Protein AF-A0A0F8T1M7-F1 (afdb_monomer_lite)

Sequence (163 aa):
MLTIHQPEIIERENETVLQAKFECGNTKDILWFSTTNEFGSYLCHERGDAFLVAMLLYAMKRGEDIHILAPISARLYYTLTKHLVKVIADMFPGYHQIQIIGDIDSGNLDNAGGVGTGLSCGIDSFCTVIEHTDESCPSDYKLTHLTFFNVCLLYTSPSPRDR

Structure (mmCIF, N/CA/C/O backbone):
data_AF-A0A0F8T1M7-F1
#
_entry.id   AF-A0A0F8T1M7-F1
#
loop_
_atom_site.group_PDB
_atom_site.id
_atom_site.type_symbol
_atom_site.label_atom_id
_atom_site.label_alt_id
_atom_site.label_comp_id
_atom_site.label_asym_id
_atom_site.label_entity_id
_atom_site.label_seq_id
_atom_site.pdbx_PDB_ins_code
_atom_site.Cartn_x
_atom_site.Cartn_y
_atom_site.Cartn_z
_atom_site.occupancy
_atom_site.B_iso_or_equiv
_atom_site.auth_seq_id
_atom_site.auth_comp_id
_atom_site.auth_asym_id
_atom_site.auth_atom_id
_atom_site.pdbx_PDB_model_num
ATOM 1 N N . MET A 1 1 ? -15.906 4.214 14.333 1.00 94.31 1 MET A N 1
ATOM 2 C CA . MET A 1 1 ? -15.629 3.772 12.956 1.00 94.31 1 MET A CA 1
ATOM 3 C C . MET A 1 1 ? -14.614 4.722 12.338 1.00 94.31 1 MET A C 1
ATOM 5 O O . MET A 1 1 ? -14.760 5.930 12.524 1.00 94.31 1 MET A O 1
ATOM 9 N N . LEU A 1 2 ? -13.604 4.204 11.637 1.00 98.12 2 LEU A N 1
ATOM 10 C CA . LEU A 1 2 ? -12.659 4.981 10.832 1.00 98.12 2 LEU A CA 1
ATOM 11 C C . LEU A 1 2 ? -13.227 5.134 9.416 1.00 98.12 2 LEU A C 1
ATOM 13 O O . LEU A 1 2 ? -13.514 4.134 8.772 1.00 98.12 2 LEU A O 1
ATOM 17 N N . THR A 1 3 ? -13.364 6.362 8.920 1.00 98.50 3 THR A N 1
ATOM 18 C CA . THR A 1 3 ? -13.754 6.633 7.528 1.00 98.50 3 THR A CA 1
ATOM 19 C C . THR A 1 3 ? -12.565 7.177 6.746 1.00 98.50 3 THR A C 1
ATOM 21 O O . THR A 1 3 ? -11.944 8.139 7.194 1.00 98.50 3 THR A O 1
ATOM 24 N N . ILE A 1 4 ? -12.255 6.584 5.594 1.00 98.50 4 ILE A N 1
ATOM 25 C CA . ILE A 1 4 ? -11.213 7.026 4.658 1.00 98.50 4 ILE A CA 1
ATOM 26 C C . ILE A 1 4 ? -11.907 7.537 3.393 1.00 98.50 4 ILE A C 1
ATOM 28 O O . ILE A 1 4 ? -12.665 6.808 2.752 1.00 98.50 4 ILE A O 1
ATOM 32 N N . HIS A 1 5 ? -11.668 8.801 3.054 1.00 98.38 5 HIS A N 1
ATOM 33 C CA . HIS A 1 5 ? -12.275 9.457 1.896 1.00 98.38 5 HIS A CA 1
ATOM 34 C C . HIS A 1 5 ? -11.549 9.107 0.590 1.00 98.38 5 HIS A C 1
ATOM 36 O O . HIS A 1 5 ? -10.479 8.497 0.608 1.00 98.38 5 HIS A O 1
ATOM 42 N N . GLN A 1 6 ? -12.139 9.495 -0.544 1.00 97.81 6 GLN A N 1
ATOM 43 C CA . GLN A 1 6 ? -11.538 9.301 -1.865 1.00 97.81 6 GLN A CA 1
ATOM 44 C C . GLN A 1 6 ? -10.141 9.953 -1.927 1.00 97.81 6 GLN A C 1
ATOM 46 O O . GLN A 1 6 ? -10.010 11.117 -1.533 1.00 97.81 6 GLN A O 1
ATOM 51 N N . PRO A 1 7 ? -9.115 9.236 -2.416 1.00 97.81 7 PRO A N 1
ATOM 52 C CA . PRO A 1 7 ? -7.807 9.815 -2.671 1.00 97.81 7 PRO A CA 1
ATOM 53 C C . PRO A 1 7 ? -7.822 10.878 -3.769 1.00 97.81 7 PRO A C 1
ATOM 55 O O . PRO A 1 7 ? -8.589 10.792 -4.727 1.00 97.81 7 PRO A O 1
ATOM 58 N N 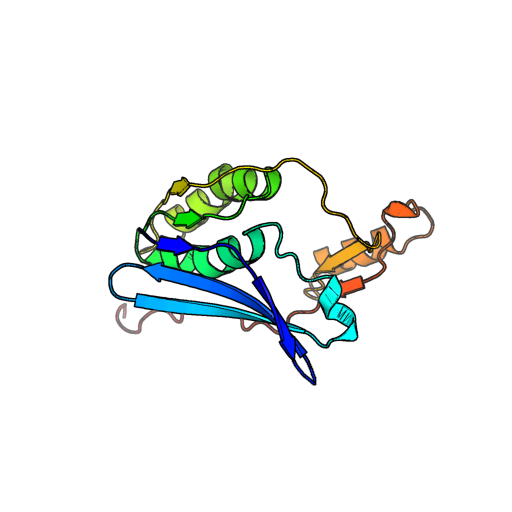. GLU A 1 8 ? -6.913 11.839 -3.662 1.00 97.75 8 GLU A N 1
ATOM 59 C CA . GLU A 1 8 ? -6.664 12.859 -4.678 1.00 97.75 8 GLU A CA 1
ATOM 60 C C . GLU A 1 8 ? -5.160 13.055 -4.902 1.00 97.75 8 GLU A C 1
ATOM 62 O O . GLU A 1 8 ? -4.353 12.892 -3.979 1.00 97.75 8 GLU A O 1
ATOM 67 N N . ILE A 1 9 ? -4.792 13.409 -6.137 1.00 97.81 9 ILE A N 1
ATOM 68 C CA . ILE A 1 9 ? -3.427 13.796 -6.504 1.00 97.81 9 ILE A CA 1
ATOM 69 C C . ILE A 1 9 ? -3.314 15.318 -6.459 1.00 97.81 9 ILE A C 1
ATOM 71 O O . ILE A 1 9 ? -4.149 16.034 -7.010 1.00 97.81 9 ILE A O 1
ATOM 75 N N . ILE A 1 10 ? -2.251 15.806 -5.825 1.00 97.50 10 ILE A N 1
ATOM 76 C CA . ILE A 1 10 ? -1.870 17.214 -5.790 1.00 97.50 10 ILE A CA 1
ATOM 77 C C . ILE A 1 10 ? -0.470 17.346 -6.370 1.00 97.50 10 ILE A C 1
ATOM 79 O O . ILE A 1 10 ? 0.505 16.865 -5.790 1.00 97.50 10 ILE A O 1
ATOM 83 N N . GLU A 1 11 ? -0.367 18.055 -7.485 1.00 96.25 11 GLU A N 1
ATOM 84 C CA . GLU A 1 11 ? 0.917 18.435 -8.063 1.00 96.25 11 GLU A CA 1
ATOM 85 C C . GLU A 1 11 ? 1.456 19.695 -7.382 1.00 96.25 11 GLU A C 1
ATOM 87 O O . GLU A 1 11 ? 0.742 20.682 -7.175 1.00 96.25 11 GLU A O 1
ATOM 92 N N . ARG A 1 12 ? 2.736 19.660 -7.014 1.00 94.38 12 ARG A N 1
ATOM 93 C CA . ARG A 1 12 ? 3.487 20.788 -6.459 1.00 94.38 12 ARG A CA 1
ATOM 94 C C . ARG A 1 12 ? 4.753 21.002 -7.284 1.00 94.38 12 ARG A C 1
ATOM 96 O O . ARG A 1 12 ? 5.139 20.168 -8.098 1.00 94.38 12 ARG A O 1
ATOM 103 N N . GLU A 1 13 ? 5.437 22.116 -7.035 1.00 92.88 13 GLU A N 1
ATOM 104 C CA . GLU A 1 13 ? 6.627 22.515 -7.801 1.00 92.88 13 GLU A CA 1
ATOM 105 C C . GLU A 1 13 ? 7.704 21.414 -7.866 1.00 92.88 13 GLU A C 1
ATOM 107 O O . GLU A 1 13 ? 8.266 21.178 -8.931 1.00 92.88 13 GLU A O 1
ATOM 112 N N . ASN A 1 14 ? 7.933 20.686 -6.764 1.00 93.81 14 ASN A N 1
ATOM 113 C CA . ASN A 1 14 ? 9.007 19.686 -6.657 1.00 93.81 14 ASN A CA 1
ATOM 114 C C . ASN A 1 14 ? 8.528 18.252 -6.376 1.00 93.81 14 ASN A C 1
ATOM 116 O O . ASN A 1 14 ? 9.338 17.324 -6.382 1.00 93.81 14 ASN A O 1
ATOM 120 N N . GLU A 1 15 ? 7.243 18.057 -6.090 1.00 97.38 15 GLU A N 1
ATOM 121 C CA . GLU A 1 15 ? 6.704 16.761 -5.680 1.00 97.38 15 GLU A CA 1
ATOM 122 C C . GLU A 1 15 ? 5.257 16.582 -6.132 1.00 97.38 15 GLU A C 1
ATOM 124 O O . GLU A 1 15 ? 4.492 17.540 -6.249 1.00 97.38 15 GLU A O 1
ATOM 129 N N . THR A 1 16 ? 4.874 15.328 -6.329 1.00 98.12 16 THR A N 1
ATOM 130 C CA . THR A 1 16 ? 3.487 14.928 -6.531 1.00 98.12 16 THR A CA 1
ATOM 131 C C . THR A 1 16 ? 3.026 14.197 -5.281 1.00 98.12 16 THR A C 1
ATOM 133 O O . THR A 1 16 ? 3.712 13.298 -4.787 1.00 98.12 16 THR A O 1
ATOM 136 N N . VAL A 1 17 ? 1.879 14.603 -4.745 1.00 98.25 17 VAL A N 1
ATOM 137 C CA . VAL A 1 17 ? 1.338 14.111 -3.478 1.00 98.25 17 VAL A CA 1
ATOM 138 C C . VAL A 1 17 ? 0.047 13.350 -3.736 1.00 98.25 17 VAL A C 1
ATOM 140 O O . VAL A 1 17 ? -0.877 13.891 -4.329 1.00 98.25 17 VAL A O 1
ATOM 143 N N . LEU A 1 18 ? -0.041 12.120 -3.243 1.00 98.44 18 LEU A N 1
ATOM 144 C CA . LEU A 1 18 ? -1.282 11.362 -3.125 1.00 98.44 18 LEU A CA 1
ATOM 145 C C . LEU A 1 18 ? -1.796 11.514 -1.696 1.00 98.44 18 LEU A C 1
ATOM 147 O O . LEU A 1 18 ? -1.100 11.129 -0.756 1.00 98.44 18 LEU A O 1
ATOM 151 N N . GLN A 1 19 ? -3.002 12.040 -1.508 1.00 98.38 19 GLN A N 1
ATOM 152 C CA . GLN A 1 19 ? -3.559 12.248 -0.171 1.00 98.38 19 GLN A CA 1
ATOM 153 C C . GLN A 1 19 ? -5.007 11.787 -0.045 1.00 98.38 19 GLN A C 1
ATOM 155 O O . GLN A 1 19 ? -5.748 11.767 -1.022 1.00 98.38 19 GLN A O 1
ATOM 160 N N . ALA A 1 20 ? -5.418 11.456 1.178 1.00 98.50 20 ALA A N 1
ATOM 161 C CA . ALA A 1 20 ? -6.807 11.190 1.520 1.00 98.50 20 ALA A CA 1
ATOM 162 C C . ALA A 1 20 ? -7.121 11.729 2.918 1.00 98.50 20 ALA A C 1
ATOM 164 O O . ALA A 1 20 ? -6.349 11.571 3.869 1.00 98.50 20 ALA A O 1
ATOM 165 N N . LYS A 1 21 ? -8.296 12.348 3.051 1.00 98.38 21 LYS A N 1
ATOM 166 C CA . LYS A 1 21 ? -8.846 12.725 4.357 1.00 98.38 21 LYS A CA 1
ATOM 167 C C . LYS A 1 21 ? -9.295 11.468 5.094 1.00 98.38 21 LYS A C 1
ATOM 169 O O . LYS A 1 21 ? -9.838 10.548 4.479 1.00 98.38 21 LYS A O 1
ATOM 174 N N . PHE A 1 22 ? -9.151 11.454 6.411 1.00 98.31 22 PHE A N 1
ATOM 175 C CA . PHE A 1 22 ? -9.738 10.418 7.251 1.00 98.31 22 PHE A CA 1
ATOM 176 C C . PHE A 1 22 ? -10.387 10.999 8.505 1.00 98.31 22 PHE A C 1
ATOM 178 O O . PHE A 1 22 ? -10.009 12.062 8.998 1.00 98.31 22 PHE A O 1
ATOM 185 N N . GLU A 1 23 ? -11.367 10.272 9.035 1.00 98.12 23 GLU A N 1
ATOM 186 C CA . GLU A 1 23 ? -12.108 10.637 10.241 1.00 98.12 23 GLU A CA 1
ATOM 187 C C . GLU A 1 23 ? -12.220 9.433 11.176 1.00 98.12 23 GLU A C 1
ATOM 189 O O . GLU A 1 23 ? -12.675 8.367 10.769 1.00 98.12 23 GLU A O 1
ATOM 194 N N . CYS A 1 24 ? -11.826 9.587 12.440 1.00 96.06 24 CYS A N 1
ATOM 195 C CA . CYS A 1 24 ? -11.930 8.545 13.461 1.00 96.06 24 CYS A CA 1
ATOM 196 C C . CYS A 1 24 ? -12.313 9.160 14.811 1.00 96.06 24 CYS A C 1
ATOM 198 O O . CYS A 1 24 ? -11.474 9.725 15.521 1.00 96.06 24 CYS A O 1
ATOM 200 N N . GLY A 1 25 ? -13.590 9.054 15.184 1.00 92.44 25 GLY A N 1
ATOM 201 C CA . GLY A 1 25 ? -14.122 9.735 16.367 1.00 92.44 25 GLY A CA 1
ATOM 202 C C . GLY A 1 25 ? -13.976 11.255 16.232 1.00 92.44 25 GLY A C 1
ATOM 203 O O . GLY A 1 25 ? -14.503 11.846 15.296 1.00 92.44 25 GLY A O 1
ATOM 204 N N . ASN A 1 26 ? -13.230 11.882 17.145 1.00 93.25 26 ASN A N 1
ATOM 205 C CA . ASN A 1 26 ? -12.974 13.329 17.119 1.00 93.25 26 ASN A CA 1
ATOM 206 C C . ASN A 1 26 ? -11.750 13.723 16.275 1.00 93.25 26 ASN A C 1
ATOM 208 O O . ASN A 1 26 ? -11.470 14.910 16.125 1.00 93.25 26 ASN A O 1
ATOM 212 N N . THR A 1 27 ? -10.993 12.754 15.755 1.00 94.44 27 THR A N 1
ATOM 213 C CA . THR A 1 27 ? -9.818 13.023 14.923 1.00 94.44 27 THR A CA 1
ATOM 214 C C . THR A 1 27 ? -10.245 13.143 13.469 1.00 94.44 27 THR A C 1
ATOM 216 O O . THR A 1 27 ? -10.859 12.220 12.935 1.00 94.44 27 THR A O 1
ATOM 219 N N . LYS A 1 28 ? -9.890 14.259 12.831 1.00 97.19 28 LYS A N 1
ATOM 220 C CA . LYS A 1 28 ? -10.002 14.461 11.386 1.00 97.19 28 LYS A CA 1
ATOM 221 C C . LYS A 1 28 ? -8.673 14.992 10.883 1.00 97.19 28 LYS A C 1
ATOM 223 O O . LYS A 1 28 ? -8.205 15.998 11.410 1.00 97.19 28 LYS A O 1
ATOM 228 N N . ASP A 1 29 ? -8.074 14.312 9.921 1.00 97.81 29 ASP A N 1
ATOM 229 C CA . ASP A 1 29 ? -6.757 14.679 9.405 1.00 97.81 29 ASP A CA 1
ATOM 230 C C . ASP A 1 29 ? -6.576 14.179 7.964 1.00 97.81 29 ASP A C 1
ATOM 232 O O . ASP A 1 29 ? -7.483 13.576 7.380 1.00 97.81 29 ASP A O 1
ATOM 236 N N . ILE A 1 30 ? -5.414 14.455 7.380 1.00 98.00 30 ILE A N 1
ATOM 237 C CA . ILE A 1 30 ? -5.021 14.033 6.039 1.00 98.00 30 ILE A CA 1
ATOM 238 C C . ILE A 1 30 ? -3.816 13.103 6.153 1.00 98.00 30 ILE A C 1
ATOM 240 O O . ILE A 1 30 ? -2.767 13.483 6.671 1.00 98.00 30 ILE A O 1
ATOM 244 N N . LEU A 1 31 ? -3.955 11.892 5.619 1.00 97.62 31 LEU A N 1
ATOM 245 C CA . LEU A 1 31 ? -2.814 11.025 5.349 1.00 97.62 31 LEU A CA 1
ATOM 246 C C . LEU A 1 31 ? -2.331 11.297 3.923 1.00 97.62 31 LEU A C 1
ATOM 248 O O . LEU A 1 31 ? -3.149 11.511 3.027 1.00 97.62 31 LEU A O 1
ATOM 252 N N . TRP A 1 32 ? -1.019 11.296 3.707 1.00 97.56 32 TRP A N 1
ATOM 253 C CA . TRP A 1 32 ? -0.434 11.582 2.404 1.00 97.56 32 TRP A CA 1
ATOM 254 C C . TRP A 1 32 ? 0.848 10.784 2.160 1.00 97.56 32 TRP A C 1
ATOM 256 O O . TRP A 1 32 ? 1.563 10.416 3.091 1.00 97.56 32 TRP A O 1
ATOM 266 N N . PHE A 1 33 ? 1.127 10.552 0.883 1.00 96.31 33 PHE A N 1
ATOM 267 C CA . PHE A 1 33 ? 2.367 10.007 0.346 1.00 96.31 33 PHE A CA 1
ATOM 268 C C . PHE A 1 33 ? 2.858 10.968 -0.731 1.00 96.31 33 PHE A C 1
ATOM 270 O O . PHE A 1 33 ? 2.039 11.529 -1.457 1.00 96.31 33 PHE A O 1
ATOM 277 N N . SER A 1 34 ? 4.166 11.164 -0.863 1.00 96.12 34 SER A N 1
ATOM 278 C CA . SER A 1 34 ? 4.704 11.965 -1.961 1.00 96.12 34 SER A CA 1
ATOM 279 C C . SER A 1 34 ? 5.885 11.294 -2.637 1.00 96.12 34 SER A C 1
ATOM 281 O O . SER A 1 34 ? 6.552 10.424 -2.074 1.00 96.12 34 SER A O 1
ATOM 283 N N . THR A 1 35 ? 6.094 11.683 -3.887 1.00 95.31 35 THR A N 1
ATOM 284 C CA . THR A 1 35 ? 7.221 11.273 -4.717 1.00 95.31 35 THR A CA 1
ATOM 285 C C . THR A 1 35 ? 7.673 12.453 -5.576 1.00 95.31 35 THR A C 1
ATOM 287 O O . THR A 1 35 ? 6.997 13.483 -5.639 1.00 95.31 35 THR A O 1
ATOM 290 N N . THR A 1 36 ? 8.823 12.333 -6.235 1.00 96.44 36 THR A N 1
ATOM 291 C CA . THR A 1 36 ? 9.258 13.336 -7.214 1.00 96.44 36 THR A CA 1
ATOM 292 C C . THR A 1 36 ? 8.294 13.366 -8.400 1.00 96.44 36 THR A C 1
ATOM 294 O O . THR A 1 36 ? 7.684 12.356 -8.747 1.00 96.44 36 THR A O 1
ATOM 297 N N . ASN A 1 37 ? 8.178 14.518 -9.061 1.00 95.75 37 ASN A N 1
ATOM 298 C CA . ASN A 1 37 ? 7.246 14.694 -10.183 1.00 95.75 37 ASN A CA 1
ATOM 299 C C . ASN A 1 37 ? 7.446 13.681 -11.325 1.00 95.75 37 ASN A C 1
ATOM 301 O O . ASN A 1 37 ? 6.480 13.286 -11.967 1.00 95.75 37 ASN A O 1
ATOM 305 N N . GLU A 1 38 ? 8.675 13.198 -11.529 1.00 95.00 38 GLU A N 1
ATOM 306 C CA . GLU A 1 38 ? 8.996 12.141 -12.500 1.00 95.00 38 GLU A CA 1
ATOM 307 C C . GLU A 1 38 ? 8.189 10.851 -12.282 1.00 95.00 38 GLU A C 1
ATOM 309 O O . GLU A 1 38 ? 7.820 10.185 -13.247 1.00 95.00 38 GLU A O 1
ATOM 314 N N . PHE A 1 39 ? 7.879 10.515 -11.027 1.00 92.94 39 PHE A N 1
ATOM 315 C CA . PHE A 1 39 ? 7.140 9.304 -10.676 1.00 92.94 39 PHE A CA 1
ATOM 316 C C . PHE A 1 39 ? 5.683 9.576 -10.277 1.00 92.94 39 PHE A C 1
ATOM 318 O O . PHE A 1 39 ? 4.987 8.653 -9.852 1.00 92.94 39 PHE A O 1
ATOM 325 N N . GLY A 1 40 ? 5.208 10.819 -10.399 1.00 94.44 40 GLY A N 1
ATOM 326 C CA . GLY A 1 40 ? 3.871 11.221 -9.955 1.00 94.44 40 GLY A CA 1
ATOM 327 C C . GLY A 1 40 ? 2.742 10.436 -10.625 1.00 94.44 40 GLY A C 1
ATOM 328 O O . GLY A 1 40 ? 1.769 10.078 -9.967 1.00 94.44 40 GLY A O 1
ATOM 329 N N . SER A 1 41 ? 2.915 10.074 -11.900 1.00 93.06 41 SER A N 1
ATOM 330 C CA . SER A 1 41 ? 1.945 9.286 -12.674 1.00 93.06 41 SER A CA 1
ATOM 331 C C . SER A 1 41 ? 1.756 7.848 -12.179 1.00 93.06 41 SER A C 1
ATOM 333 O O . SER A 1 41 ? 0.797 7.196 -12.580 1.00 93.06 41 SER A O 1
ATOM 335 N N . TYR A 1 42 ? 2.642 7.345 -11.313 1.00 93.12 42 TYR A N 1
ATOM 336 C CA . TYR A 1 42 ? 2.532 6.006 -10.727 1.00 93.12 42 TYR A CA 1
ATOM 337 C C . TYR A 1 42 ? 1.768 5.991 -9.394 1.00 93.12 42 TYR A C 1
ATOM 339 O O . TYR A 1 42 ? 1.544 4.921 -8.822 1.00 93.12 42 TYR A O 1
ATOM 347 N N . LEU A 1 43 ? 1.361 7.155 -8.877 1.00 95.12 43 LEU A N 1
ATOM 348 C CA . LEU A 1 43 ? 0.500 7.237 -7.700 1.00 95.12 43 LEU A CA 1
ATOM 349 C C . LEU A 1 43 ? -0.934 6.832 -8.066 1.00 95.12 43 LEU A C 1
ATOM 351 O O . LEU A 1 43 ? -1.578 7.458 -8.901 1.00 95.12 43 LEU A O 1
ATOM 355 N N . CYS A 1 44 ? -1.446 5.795 -7.404 1.00 94.38 44 CYS A N 1
ATOM 356 C CA . CYS A 1 44 ? -2.783 5.259 -7.658 1.00 94.38 44 CYS A CA 1
ATOM 357 C C . CYS A 1 44 ? -3.825 5.982 -6.792 1.00 94.38 44 CYS A C 1
ATOM 359 O O . CYS A 1 44 ? -3.874 5.778 -5.577 1.00 94.38 44 CYS A O 1
ATOM 361 N N . HIS A 1 45 ? -4.665 6.805 -7.414 1.00 95.56 45 HIS A N 1
ATOM 362 C CA . HIS A 1 45 ? -5.749 7.548 -6.753 1.00 95.56 45 HIS A CA 1
ATOM 363 C C . HIS A 1 45 ? -7.134 6.941 -7.016 1.00 95.56 45 HIS A C 1
ATOM 365 O O . HIS A 1 45 ? -8.102 7.220 -6.308 1.00 95.56 45 HIS A O 1
ATOM 371 N N . GLU A 1 46 ? -7.211 6.063 -8.013 1.00 96.12 46 GLU A N 1
ATOM 372 C CA . GLU A 1 46 ? -8.388 5.313 -8.430 1.00 96.12 46 GLU A CA 1
ATOM 373 C C . GLU A 1 46 ? -8.877 4.379 -7.317 1.00 96.12 46 GLU A C 1
ATOM 375 O O . GLU A 1 46 ? -10.068 4.082 -7.242 1.00 96.12 46 GLU A O 1
ATOM 380 N N . ARG A 1 47 ? -7.966 3.929 -6.438 1.00 96.12 47 ARG A N 1
ATOM 381 C CA . ARG A 1 47 ? -8.239 2.990 -5.343 1.00 96.12 47 ARG A CA 1
ATOM 382 C C . ARG A 1 47 ? -7.749 3.487 -3.995 1.00 96.12 47 ARG A C 1
ATOM 384 O O . ARG A 1 47 ? -6.733 4.163 -3.879 1.00 96.12 47 ARG A O 1
ATOM 391 N N . GLY A 1 48 ? -8.436 3.041 -2.950 1.00 97.00 48 GLY A N 1
ATOM 392 C CA . GLY A 1 48 ? -8.104 3.336 -1.558 1.00 97.00 48 GLY A CA 1
ATOM 393 C C . GLY A 1 48 ? -7.013 2.449 -0.939 1.00 97.00 48 GLY A C 1
ATOM 394 O O . GLY A 1 48 ? -6.739 2.567 0.256 1.00 97.00 48 GLY A O 1
ATOM 395 N N . ASP A 1 49 ? -6.397 1.557 -1.720 1.00 97.44 49 ASP A N 1
ATOM 396 C CA . ASP A 1 49 ? -5.513 0.480 -1.252 1.00 97.44 49 ASP A CA 1
ATOM 397 C C . ASP A 1 49 ? -4.371 0.972 -0.341 1.00 97.44 49 ASP A C 1
ATOM 399 O O . ASP A 1 49 ? -4.166 0.430 0.749 1.00 97.44 49 ASP A O 1
ATOM 403 N N . ALA A 1 50 ? -3.653 2.027 -0.748 1.00 96.25 50 ALA A N 1
ATOM 404 C CA . ALA A 1 50 ? -2.518 2.564 0.011 1.00 96.25 50 ALA A CA 1
ATOM 405 C C . ALA A 1 50 ? -2.936 3.077 1.401 1.00 96.25 50 ALA A C 1
ATOM 407 O O . ALA A 1 50 ? -2.289 2.787 2.411 1.00 96.25 50 ALA A O 1
ATOM 408 N N . PHE A 1 51 ? -4.057 3.797 1.463 1.00 98.06 51 PHE A N 1
ATOM 409 C CA . PHE A 1 51 ? -4.588 4.369 2.699 1.00 98.06 51 PHE A CA 1
ATOM 410 C C . PHE A 1 51 ? -5.177 3.302 3.617 1.00 98.06 51 PHE A C 1
ATOM 412 O O . PHE A 1 51 ? -4.988 3.369 4.832 1.00 98.06 51 PHE A O 1
ATOM 419 N N . LEU A 1 52 ? -5.834 2.289 3.043 1.00 98.00 52 LEU A N 1
ATOM 420 C CA . LEU A 1 52 ? -6.333 1.141 3.790 1.00 98.00 52 LEU A CA 1
ATOM 421 C C . LEU A 1 52 ? -5.193 0.418 4.514 1.00 98.00 52 LEU A C 1
ATOM 423 O O . LEU A 1 52 ? -5.292 0.177 5.715 1.00 98.00 52 LEU A O 1
ATOM 427 N N . VAL A 1 53 ? -4.102 0.104 3.807 1.00 96.50 53 VAL A N 1
ATOM 428 C CA . VAL A 1 53 ? -2.944 -0.583 4.401 1.00 96.50 53 VAL A CA 1
ATOM 429 C C . VAL A 1 53 ? -2.291 0.279 5.480 1.00 96.50 53 VAL A C 1
ATOM 431 O O . VAL A 1 53 ? -2.023 -0.214 6.576 1.00 96.50 53 VAL A O 1
ATOM 434 N N . ALA A 1 54 ? -2.079 1.568 5.208 1.00 95.69 54 ALA A N 1
ATOM 435 C CA . ALA A 1 54 ? -1.431 2.473 6.153 1.00 95.69 54 ALA A CA 1
ATOM 436 C C . ALA A 1 54 ? -2.237 2.678 7.448 1.00 95.69 54 ALA A C 1
ATOM 438 O O . ALA A 1 54 ? -1.657 2.772 8.530 1.00 95.69 54 ALA A O 1
ATOM 439 N N . MET A 1 55 ? -3.570 2.698 7.361 1.00 96.88 55 MET A N 1
ATOM 440 C CA . MET A 1 55 ? -4.450 2.904 8.515 1.00 96.88 55 MET A CA 1
ATOM 441 C C . MET A 1 55 ? -4.917 1.604 9.187 1.00 96.88 55 MET A C 1
ATOM 443 O O . MET A 1 55 ? -5.561 1.662 10.237 1.00 96.88 55 MET A O 1
ATOM 447 N N . LEU A 1 56 ? -4.574 0.432 8.639 1.00 96.94 56 LEU A N 1
ATOM 448 C CA . LEU A 1 56 ? -5.050 -0.864 9.127 1.00 96.94 56 LEU A CA 1
ATOM 449 C C . LEU A 1 56 ? -4.706 -1.093 10.603 1.00 96.94 56 LEU A C 1
ATOM 451 O O . LEU A 1 56 ? -5.591 -1.312 11.428 1.00 96.94 56 LEU A O 1
ATOM 455 N N . LEU A 1 57 ? -3.420 -1.001 10.957 1.00 95.38 57 LEU A N 1
ATOM 456 C CA . LEU A 1 57 ? -2.964 -1.228 12.334 1.00 95.38 57 LEU A CA 1
ATOM 457 C C . LEU A 1 57 ? -3.530 -0.188 13.304 1.00 95.38 57 LEU A C 1
ATOM 459 O O . LEU A 1 57 ? -3.834 -0.515 14.451 1.00 95.38 57 LEU A O 1
ATOM 463 N N . TYR A 1 58 ? -3.700 1.053 12.844 1.00 95.25 58 TYR A N 1
ATOM 464 C CA . TYR A 1 58 ? -4.308 2.121 13.632 1.00 95.25 58 TYR A CA 1
ATOM 465 C C . TYR A 1 58 ? -5.759 1.786 14.001 1.00 95.25 58 TYR A C 1
ATOM 467 O O . TYR A 1 58 ? -6.134 1.878 15.171 1.00 95.25 58 TYR A O 1
ATOM 475 N N . ALA A 1 59 ? -6.555 1.357 13.022 1.00 97.06 59 ALA A N 1
ATOM 476 C CA . ALA A 1 59 ? -7.946 0.971 13.219 1.00 97.06 59 ALA A CA 1
ATOM 477 C C . ALA A 1 59 ? -8.064 -0.268 14.121 1.00 97.06 59 ALA A C 1
ATOM 479 O O . ALA A 1 59 ? -8.800 -0.255 15.109 1.00 97.06 59 ALA A O 1
ATOM 480 N N . MET A 1 60 ? -7.251 -1.297 13.855 1.00 97.50 60 MET A N 1
ATOM 481 C CA . MET A 1 60 ? -7.232 -2.535 14.637 1.00 97.50 60 MET A CA 1
ATOM 482 C C . MET A 1 60 ? -6.858 -2.304 16.101 1.00 97.50 60 MET A C 1
ATOM 484 O O . MET A 1 60 ? -7.484 -2.880 16.985 1.00 97.50 60 MET A O 1
ATOM 488 N N . LYS A 1 61 ? -5.876 -1.439 16.383 1.00 95.75 61 LYS A N 1
ATOM 489 C CA . LYS A 1 61 ? -5.476 -1.096 17.758 1.00 95.75 61 LYS A CA 1
ATOM 490 C C . LYS A 1 61 ? -6.572 -0.357 18.533 1.00 95.75 61 LYS A C 1
ATOM 492 O O . LYS A 1 61 ? -6.584 -0.370 19.758 1.00 95.75 61 LYS A O 1
ATOM 497 N N . ARG A 1 62 ? -7.478 0.320 17.826 1.00 95.38 62 ARG A N 1
ATOM 498 C CA . ARG A 1 62 ? -8.605 1.056 18.416 1.00 95.38 62 ARG A CA 1
ATOM 499 C C . ARG A 1 62 ? -9.910 0.257 18.420 1.00 95.38 62 ARG A C 1
ATOM 501 O O . ARG A 1 62 ? -10.872 0.719 19.021 1.00 95.38 62 ARG A O 1
ATOM 508 N N . GLY A 1 63 ? -9.943 -0.905 17.767 1.00 96.44 63 GLY A N 1
ATOM 509 C CA . GLY A 1 63 ? -11.168 -1.683 17.578 1.00 96.44 63 GLY A CA 1
ATOM 510 C C . GLY A 1 63 ? -12.202 -0.979 16.708 1.00 96.44 63 GLY A C 1
ATOM 511 O O . GLY A 1 63 ? -13.396 -1.135 16.931 1.00 96.44 63 GLY A O 1
ATOM 512 N N . GLU A 1 64 ? -11.745 -0.179 15.745 1.00 97.50 64 GLU A N 1
ATOM 513 C CA . GLU A 1 64 ? -12.611 0.605 14.873 1.00 97.50 64 GLU A CA 1
ATOM 514 C C . GLU A 1 64 ? -12.718 -0.058 13.500 1.00 97.50 64 GLU A C 1
ATOM 516 O O . GLU A 1 64 ? -11.708 -0.246 12.823 1.00 97.50 64 GLU A O 1
ATOM 521 N N . ASP A 1 65 ? -13.939 -0.364 13.062 1.00 98.25 65 ASP A N 1
ATOM 522 C CA . ASP A 1 65 ? -14.187 -0.802 11.685 1.00 98.25 65 ASP A CA 1
ATOM 523 C C . ASP A 1 65 ? -13.774 0.291 10.686 1.00 98.25 65 ASP A C 1
ATOM 525 O O . ASP A 1 65 ? -13.908 1.488 10.973 1.00 98.25 65 ASP A O 1
ATOM 529 N N . ILE A 1 66 ? -13.280 -0.120 9.516 1.00 98.50 66 ILE A N 1
ATOM 530 C CA . ILE A 1 66 ? -12.836 0.776 8.443 1.00 98.50 66 ILE A CA 1
ATOM 531 C C . ILE A 1 66 ? -13.923 0.858 7.380 1.00 98.50 66 ILE A C 1
ATOM 533 O O . ILE A 1 66 ? -14.282 -0.151 6.780 1.00 98.50 66 ILE A O 1
ATOM 537 N N . HIS A 1 67 ? -14.383 2.070 7.097 1.00 98.56 67 HIS A N 1
ATOM 538 C CA . HIS A 1 67 ? -15.198 2.397 5.938 1.00 98.56 67 HIS A CA 1
ATOM 539 C C . HIS A 1 67 ? -14.359 3.211 4.949 1.00 98.56 67 HIS A C 1
ATOM 541 O O . HIS A 1 67 ? -13.867 4.283 5.294 1.00 98.56 67 HIS A O 1
ATOM 547 N N . ILE A 1 68 ? -14.171 2.715 3.732 1.00 98.06 68 ILE A N 1
ATOM 548 C CA . ILE A 1 68 ? -13.407 3.398 2.689 1.00 98.06 68 ILE A CA 1
ATOM 549 C C . ILE A 1 68 ? -14.314 3.741 1.514 1.00 98.06 68 ILE A C 1
ATOM 551 O O . ILE A 1 68 ? -15.057 2.897 1.023 1.00 98.06 6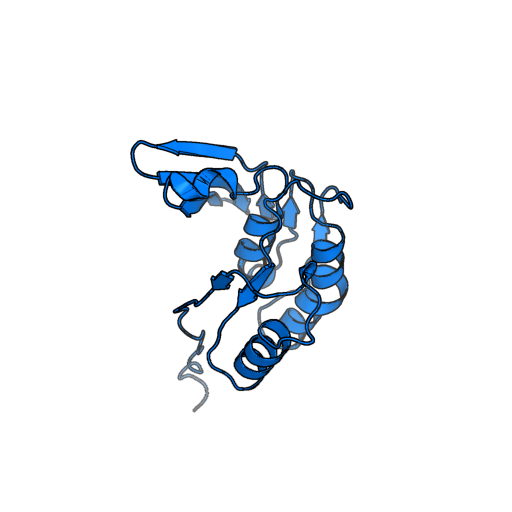8 ILE A O 1
ATOM 555 N N . LEU A 1 69 ? -14.277 5.011 1.110 1.00 98.19 69 LEU A N 1
ATOM 556 C CA . LEU A 1 69 ? -15.169 5.551 0.082 1.00 98.19 69 LEU A CA 1
ATOM 557 C C . LEU A 1 69 ? -14.637 5.351 -1.342 1.00 98.19 69 LEU A C 1
ATOM 559 O O . LEU A 1 69 ? -15.400 5.464 -2.292 1.00 98.19 69 LEU A O 1
ATOM 563 N N . ALA A 1 70 ? -13.345 5.051 -1.480 1.00 97.62 70 ALA A N 1
ATOM 564 C CA . ALA A 1 70 ? -12.747 4.627 -2.739 1.00 97.62 70 ALA A CA 1
ATOM 565 C C . ALA A 1 70 ? -12.814 3.099 -2.883 1.00 97.62 70 ALA A C 1
ATOM 567 O O . ALA A 1 70 ? -12.740 2.393 -1.870 1.00 97.62 70 ALA A O 1
ATOM 568 N N . PRO A 1 71 ? -12.878 2.572 -4.118 1.00 97.69 71 PRO A N 1
ATOM 569 C CA . PRO A 1 71 ? -12.863 1.136 -4.334 1.00 97.69 71 PRO A CA 1
ATOM 570 C C . PRO A 1 71 ? -11.540 0.513 -3.872 1.00 97.69 71 PRO A C 1
ATOM 572 O O . PRO A 1 71 ? -10.475 1.138 -3.897 1.00 97.69 71 PRO A O 1
ATOM 575 N N . ILE A 1 72 ? -11.620 -0.748 -3.460 1.00 97.69 72 ILE A N 1
ATOM 576 C CA . ILE A 1 72 ? -10.506 -1.554 -2.964 1.00 97.69 72 ILE A CA 1
ATOM 577 C C . ILE A 1 72 ? -10.236 -2.673 -3.961 1.00 97.69 72 ILE A C 1
ATOM 579 O O . ILE A 1 72 ? -11.168 -3.309 -4.457 1.00 97.69 72 ILE A O 1
ATOM 583 N N . SER A 1 73 ? -8.967 -2.991 -4.195 1.00 97.38 73 SER A N 1
ATOM 584 C CA . SER A 1 73 ? -8.604 -4.197 -4.937 1.00 97.38 73 SER A CA 1
ATOM 585 C C . SER A 1 73 ? -9.206 -5.449 -4.294 1.00 97.38 73 SER A C 1
ATOM 587 O O . SER A 1 73 ? -8.978 -5.731 -3.113 1.00 97.38 73 SER A O 1
ATOM 589 N N . ALA A 1 74 ? -9.898 -6.270 -5.087 1.00 96.94 74 ALA A N 1
ATOM 590 C CA . ALA A 1 74 ? -10.443 -7.552 -4.633 1.00 96.94 74 ALA A CA 1
ATOM 591 C C . ALA A 1 74 ? -9.375 -8.458 -3.999 1.00 96.94 74 ALA A C 1
ATOM 593 O O . ALA A 1 74 ? -9.615 -9.096 -2.970 1.00 96.94 74 ALA A O 1
ATOM 594 N N . ARG A 1 75 ? -8.163 -8.473 -4.573 1.00 95.94 75 ARG A N 1
ATOM 595 C CA . ARG A 1 75 ? -7.028 -9.245 -4.050 1.00 95.94 75 ARG A CA 1
ATOM 596 C C . ARG A 1 75 ? -6.581 -8.728 -2.685 1.00 95.94 75 ARG A C 1
ATOM 598 O O . 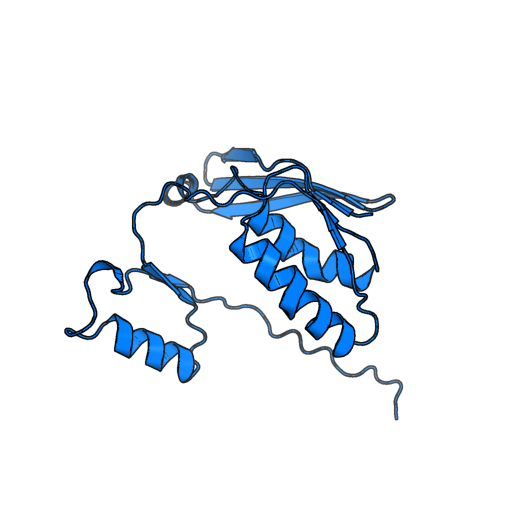ARG A 1 75 ? -6.317 -9.537 -1.790 1.00 95.94 75 ARG A O 1
ATOM 605 N N . LEU A 1 76 ? -6.495 -7.406 -2.520 1.00 96.94 76 LEU A N 1
ATOM 606 C CA . LEU A 1 76 ? -6.115 -6.799 -1.246 1.00 96.94 76 LEU A CA 1
ATOM 607 C C . LEU A 1 76 ? -7.182 -7.083 -0.188 1.00 96.94 76 LEU A C 1
ATOM 609 O O . LEU A 1 76 ? -6.863 -7.646 0.857 1.00 96.94 76 LEU A O 1
ATOM 613 N N . TYR A 1 77 ? -8.447 -6.782 -0.492 1.00 97.69 77 TYR A N 1
ATOM 614 C CA . TYR A 1 77 ? -9.579 -7.033 0.397 1.00 97.69 77 TYR A CA 1
ATOM 615 C C . TYR A 1 77 ? -9.614 -8.488 0.883 1.00 97.69 77 TYR A C 1
ATOM 617 O O . TYR A 1 77 ? -9.686 -8.744 2.088 1.00 97.69 77 TYR A O 1
ATOM 625 N N . TYR A 1 78 ? -9.497 -9.451 -0.037 1.00 96.88 78 TYR A N 1
ATOM 626 C CA . TYR A 1 78 ? -9.474 -10.874 0.299 1.00 96.88 78 TYR A CA 1
ATOM 627 C C . TYR A 1 78 ? -8.304 -11.220 1.230 1.00 96.88 78 TYR A C 1
ATOM 629 O O . TYR A 1 78 ? -8.502 -11.855 2.264 1.00 96.88 78 TYR A O 1
ATOM 637 N N . THR A 1 79 ? -7.092 -10.762 0.906 1.00 96.44 79 THR A N 1
ATOM 638 C CA . THR A 1 79 ? -5.886 -11.060 1.696 1.00 96.44 79 THR A CA 1
ATOM 639 C C . THR A 1 79 ? -5.995 -10.508 3.119 1.00 96.44 79 THR A C 1
ATOM 641 O O . THR A 1 79 ? -5.692 -11.208 4.090 1.00 96.44 79 THR A O 1
ATOM 644 N N . LEU A 1 80 ? -6.476 -9.270 3.256 1.00 96.88 80 LEU A N 1
ATOM 645 C CA . LEU A 1 80 ? -6.636 -8.616 4.551 1.00 96.88 80 LEU A CA 1
ATOM 646 C C . LEU A 1 80 ? -7.703 -9.303 5.406 1.00 96.88 80 LEU A C 1
ATOM 648 O O . LEU A 1 80 ? -7.438 -9.658 6.554 1.00 96.88 80 LEU A O 1
ATOM 652 N N . THR A 1 81 ? -8.890 -9.524 4.841 1.00 94.38 81 THR A N 1
ATOM 653 C CA . THR A 1 81 ? -10.045 -10.046 5.588 1.00 94.38 81 THR A CA 1
ATOM 654 C C . THR A 1 81 ? -9.936 -11.535 5.908 1.00 94.38 81 THR A C 1
ATOM 656 O O . THR A 1 81 ? -10.428 -11.966 6.951 1.00 94.38 81 THR A O 1
ATOM 659 N N . LYS A 1 82 ? -9.296 -12.339 5.048 1.00 93.75 82 LYS A N 1
ATOM 660 C CA . LYS A 1 82 ? -9.145 -13.787 5.272 1.00 93.75 82 LYS A CA 1
ATOM 661 C C . LYS A 1 82 ? -7.940 -14.156 6.114 1.00 93.75 82 LYS A C 1
ATOM 663 O O . LYS A 1 82 ? -8.017 -15.131 6.859 1.00 93.75 82 LYS A O 1
ATOM 668 N N . HIS A 1 83 ? -6.845 -13.412 5.992 1.00 93.19 83 HIS A N 1
ATOM 669 C CA . HIS A 1 83 ? -5.580 -13.798 6.605 1.00 93.19 83 HIS A CA 1
ATOM 670 C C . HIS A 1 83 ? -5.098 -12.745 7.597 1.00 93.19 83 HIS A C 1
ATOM 672 O O . HIS A 1 83 ? -5.017 -13.023 8.793 1.00 93.19 83 HIS A O 1
ATOM 678 N N . LEU A 1 84 ? -4.805 -11.531 7.127 1.00 94.31 84 LEU A N 1
ATOM 679 C CA . LEU A 1 84 ? -3.979 -10.603 7.896 1.00 94.31 84 LEU A CA 1
ATOM 680 C C . LEU A 1 84 ? -4.660 -10.078 9.170 1.00 94.31 84 LEU A C 1
ATOM 682 O O . LEU A 1 84 ? -4.054 -10.120 10.238 1.00 94.31 84 LEU A O 1
ATOM 686 N N . VAL A 1 85 ? -5.918 -9.627 9.083 1.00 95.69 85 VAL A N 1
ATOM 687 C CA . VAL A 1 85 ? -6.645 -9.048 10.231 1.00 95.69 85 VAL A CA 1
ATOM 688 C C . VAL A 1 85 ? -6.787 -10.066 11.358 1.00 95.69 85 VAL A C 1
ATOM 690 O O . VAL A 1 85 ? -6.522 -9.755 12.518 1.00 95.69 85 VAL A O 1
ATOM 693 N N . LYS A 1 86 ? -7.163 -11.303 11.022 1.00 93.25 86 LYS A N 1
ATOM 694 C CA . LYS A 1 86 ? -7.301 -12.371 12.013 1.00 93.25 86 LYS A CA 1
ATOM 695 C C . LYS A 1 86 ? -5.960 -12.691 12.675 1.00 93.25 86 LYS A C 1
ATOM 697 O O . LYS A 1 86 ? -5.882 -12.723 13.895 1.00 93.25 86 LYS A O 1
ATOM 702 N N . VAL A 1 87 ? -4.908 -12.875 11.876 1.00 94.75 87 VAL A N 1
ATOM 703 C CA . VAL A 1 87 ? -3.571 -13.212 12.384 1.00 94.75 87 VAL A CA 1
ATOM 704 C C . VAL A 1 87 ? -3.034 -12.124 13.316 1.00 94.75 87 VAL A C 1
ATOM 706 O O . VAL A 1 87 ? -2.517 -12.441 14.382 1.00 94.75 87 VAL A O 1
ATOM 709 N N . ILE A 1 88 ? -3.183 -10.845 12.966 1.00 94.62 88 ILE A N 1
ATOM 710 C CA . ILE A 1 88 ? -2.711 -9.746 13.820 1.00 94.62 88 ILE A CA 1
ATOM 711 C C . ILE A 1 88 ? -3.499 -9.693 15.137 1.00 94.62 88 ILE A C 1
ATOM 713 O O . ILE A 1 88 ? -2.882 -9.579 16.194 1.00 94.62 88 ILE A O 1
ATOM 717 N N . ALA A 1 89 ? -4.831 -9.792 15.093 1.00 94.50 89 ALA A N 1
ATOM 718 C CA . ALA A 1 89 ? -5.660 -9.754 16.299 1.00 94.50 89 ALA A CA 1
ATOM 719 C C . ALA A 1 89 ? -5.383 -10.943 17.239 1.00 94.50 89 ALA A C 1
ATOM 721 O O . ALA A 1 89 ? -5.355 -10.771 18.454 1.00 94.50 89 ALA A O 1
ATOM 722 N N . ASP A 1 90 ? -5.128 -12.130 16.678 1.00 94.38 90 ASP A N 1
ATOM 723 C CA . ASP A 1 90 ? -4.825 -13.338 17.451 1.00 94.38 90 ASP A CA 1
ATOM 724 C C . ASP A 1 90 ? -3.402 -13.298 18.057 1.00 94.38 90 ASP A C 1
ATOM 726 O O . ASP A 1 90 ? -3.184 -13.828 19.146 1.00 94.38 90 ASP A O 1
ATOM 730 N N . MET A 1 91 ? -2.423 -12.679 17.378 1.00 94.38 91 MET A N 1
ATOM 731 C CA . MET A 1 91 ? -1.021 -12.653 17.834 1.00 94.38 91 MET A CA 1
ATOM 732 C C . MET A 1 91 ? -0.669 -11.480 18.755 1.00 94.38 91 MET A C 1
ATOM 734 O O . MET A 1 91 ? 0.219 -11.625 19.596 1.00 94.38 91 MET A O 1
ATOM 738 N N . PHE A 1 92 ? -1.305 -10.315 18.596 1.00 92.69 92 PHE A N 1
ATOM 739 C CA . PHE A 1 92 ? -0.915 -9.096 19.309 1.00 92.69 92 PHE A CA 1
ATOM 740 C C . PHE A 1 92 ? -1.996 -8.643 20.300 1.00 92.69 92 PHE A C 1
ATOM 742 O O . PHE A 1 92 ? -3.041 -8.135 19.885 1.00 92.69 92 PHE A O 1
ATOM 749 N N . PRO A 1 93 ? -1.741 -8.730 21.620 1.00 92.81 93 PRO A N 1
ATOM 750 C CA . PRO A 1 93 ? -2.655 -8.201 22.626 1.00 92.81 93 PRO A CA 1
ATOM 751 C C . PRO A 1 93 ? -2.958 -6.713 22.406 1.00 92.81 93 PRO A C 1
ATOM 753 O O . PRO A 1 93 ? -2.057 -5.909 22.160 1.00 92.81 93 PRO A O 1
ATOM 756 N N . GLY A 1 94 ? -4.234 -6.338 22.518 1.00 94.00 94 GLY A N 1
ATOM 757 C CA . GLY A 1 94 ? -4.698 -4.964 22.296 1.00 94.00 94 GLY A CA 1
ATOM 758 C C . GLY A 1 94 ? -4.961 -4.604 20.829 1.00 94.00 94 GLY A C 1
ATOM 759 O O . GLY A 1 94 ? -5.282 -3.453 20.548 1.00 94.00 94 GLY A O 1
ATOM 760 N N . TYR A 1 95 ? -4.840 -5.560 19.904 1.00 96.56 95 TY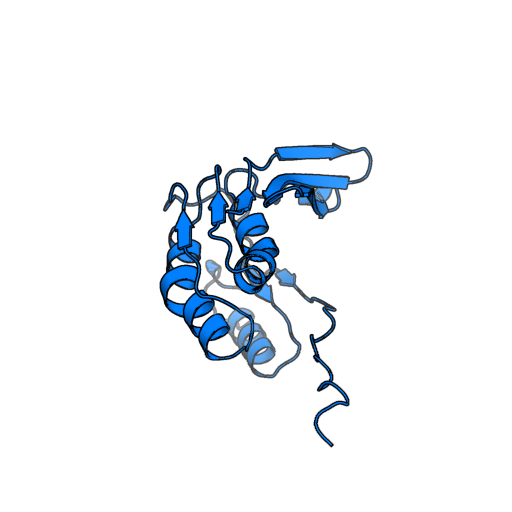R A N 1
ATOM 761 C CA . TYR A 1 95 ? -5.390 -5.445 18.556 1.00 96.56 95 TYR A CA 1
ATOM 762 C C . TYR A 1 95 ? -6.697 -6.224 18.467 1.00 96.56 95 TYR A C 1
ATOM 764 O O . TYR A 1 95 ? -6.860 -7.285 19.066 1.00 96.56 95 TYR A O 1
ATOM 772 N N . HIS A 1 96 ? -7.638 -5.679 17.710 1.00 96.69 96 HIS A N 1
ATOM 773 C CA . HIS A 1 96 ? -8.987 -6.202 17.600 1.00 96.69 96 HIS A CA 1
ATOM 774 C C . HIS A 1 96 ? -9.272 -6.634 16.167 1.00 96.69 96 HIS A C 1
ATOM 776 O O . HIS A 1 96 ? -8.770 -6.045 15.205 1.00 96.69 96 HIS A O 1
ATOM 782 N N . GLN A 1 97 ? -10.114 -7.654 16.029 1.00 96.31 97 GLN A N 1
ATOM 783 C CA . GLN A 1 97 ? -10.693 -7.996 14.741 1.00 96.31 97 GLN A CA 1
ATOM 784 C C . GLN A 1 97 ? -11.676 -6.892 14.338 1.00 96.31 97 GLN A C 1
ATOM 786 O O . GLN A 1 97 ? -12.538 -6.512 15.127 1.00 96.31 97 GLN A O 1
ATOM 791 N N . ILE A 1 98 ? -11.530 -6.396 13.114 1.00 97.38 98 ILE A N 1
ATOM 792 C CA . ILE A 1 98 ? -12.333 -5.307 12.553 1.00 97.38 98 ILE A CA 1
ATOM 793 C C . ILE A 1 98 ? -12.917 -5.721 11.204 1.00 97.38 98 ILE A C 1
ATOM 795 O O . ILE A 1 98 ? -12.428 -6.653 10.556 1.00 97.38 98 ILE A O 1
ATOM 799 N N . GLN A 1 99 ? -13.937 -5.000 10.762 1.00 97.69 99 GLN A N 1
ATOM 800 C CA . GLN A 1 99 ? -14.511 -5.111 9.429 1.00 97.69 99 GLN A CA 1
ATOM 801 C C . GLN A 1 99 ? -13.935 -4.037 8.503 1.00 97.69 99 GLN A C 1
ATOM 803 O O . GLN A 1 99 ? -13.664 -2.910 8.917 1.00 97.69 99 GLN A O 1
ATOM 808 N N . ILE A 1 100 ? -13.761 -4.404 7.234 1.00 98.00 100 ILE A N 1
ATOM 809 C CA . ILE A 1 100 ? -13.409 -3.485 6.151 1.00 98.00 100 ILE A CA 1
ATOM 810 C C . ILE A 1 100 ? -14.636 -3.393 5.246 1.00 98.00 100 ILE A C 1
ATOM 812 O O . ILE A 1 100 ? -15.126 -4.416 4.763 1.00 98.00 100 ILE A O 1
ATOM 816 N N . ILE A 1 101 ? -15.137 -2.179 5.053 1.00 98.19 101 ILE A N 1
ATOM 817 C CA . ILE A 1 101 ? -16.368 -1.864 4.330 1.00 98.19 101 ILE A CA 1
ATOM 818 C C . ILE A 1 101 ? -16.009 -0.883 3.216 1.00 98.19 101 ILE A C 1
ATOM 820 O O . ILE A 1 101 ? -15.401 0.151 3.479 1.00 98.19 101 ILE A O 1
ATOM 824 N N . GLY A 1 102 ? -16.386 -1.198 1.985 1.00 96.88 102 GLY A N 1
ATOM 825 C CA . GLY A 1 102 ? -16.144 -0.362 0.814 1.00 96.88 102 GLY A CA 1
ATOM 826 C C . GLY A 1 102 ? -16.446 -1.132 -0.465 1.00 96.88 102 GLY A C 1
ATOM 827 O O . GLY A 1 102 ? -16.653 -2.350 -0.427 1.00 96.88 102 GLY A O 1
ATOM 828 N N . ASP A 1 103 ? -16.467 -0.421 -1.586 1.00 97.75 103 ASP A N 1
ATOM 829 C CA . ASP A 1 103 ? -16.656 -1.040 -2.894 1.00 97.75 103 ASP A CA 1
ATOM 830 C C . ASP A 1 103 ? -15.426 -1.861 -3.287 1.00 97.75 103 ASP A C 1
ATOM 832 O O . ASP A 1 103 ? -14.288 -1.528 -2.950 1.00 97.75 103 ASP A O 1
ATOM 836 N N . ILE A 1 104 ? -15.655 -2.960 -4.003 1.00 97.69 104 ILE A N 1
ATOM 837 C CA . ILE A 1 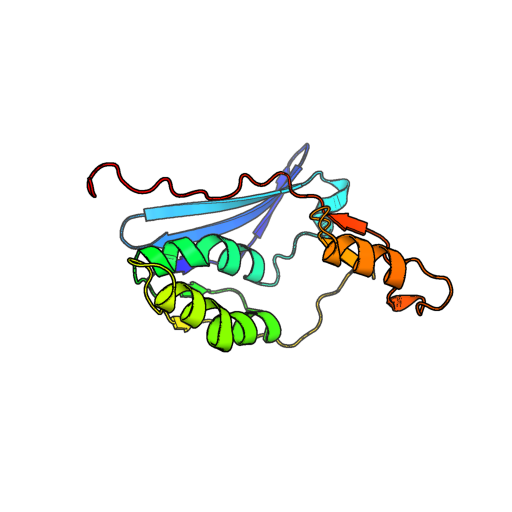104 ? -14.591 -3.862 -4.444 1.00 97.69 104 ILE A CA 1
ATOM 838 C C . ILE A 1 104 ? -14.453 -3.762 -5.956 1.00 97.69 104 ILE A C 1
ATOM 840 O O . ILE A 1 104 ? -15.411 -3.990 -6.693 1.00 97.69 104 ILE A O 1
ATOM 844 N N . ASP A 1 105 ? -13.233 -3.502 -6.409 1.00 96.25 105 ASP A N 1
ATOM 845 C CA . ASP A 1 105 ? -12.865 -3.477 -7.815 1.00 96.25 105 ASP A CA 1
ATOM 846 C C . ASP A 1 105 ? -11.895 -4.626 -8.137 1.00 96.25 105 ASP A C 1
ATOM 848 O O . ASP A 1 105 ? -10.872 -4.837 -7.478 1.00 96.25 105 ASP A O 1
ATOM 852 N N . SER A 1 106 ? -12.254 -5.406 -9.156 1.00 94.56 106 SER A N 1
ATOM 853 C CA . SER A 1 106 ? -11.462 -6.534 -9.669 1.00 94.56 106 SER A CA 1
ATOM 854 C C . SER A 1 106 ? -10.760 -6.214 -10.990 1.00 94.56 106 SER A C 1
ATOM 856 O O . SER A 1 106 ? -10.093 -7.085 -11.543 1.00 94.56 106 SER A O 1
ATOM 858 N N . GLY A 1 107 ? -10.926 -4.998 -11.515 1.00 92.81 107 GLY A N 1
ATOM 859 C CA . GLY A 1 107 ? -10.275 -4.546 -12.735 1.00 92.81 107 GLY A CA 1
ATOM 860 C C . GLY A 1 107 ? -8.755 -4.503 -12.603 1.00 92.81 107 GLY A C 1
ATOM 861 O O . GLY A 1 107 ? -8.191 -4.543 -11.505 1.00 92.81 107 GLY A O 1
ATOM 862 N N . ASN A 1 108 ? -8.079 -4.389 -13.736 1.00 88.94 108 ASN A N 1
ATOM 863 C CA . ASN A 1 108 ? -6.669 -4.028 -13.746 1.00 88.94 108 ASN A CA 1
ATOM 864 C C . ASN A 1 108 ? -6.561 -2.507 -13.833 1.00 88.94 108 ASN A C 1
ATOM 866 O O . ASN A 1 108 ? -7.353 -1.876 -14.528 1.00 88.94 108 ASN A O 1
ATOM 870 N N . LEU A 1 109 ? -5.588 -1.944 -13.122 1.00 91.12 109 LEU A N 1
ATOM 871 C CA . LEU A 1 109 ? -5.188 -0.557 -13.323 1.00 91.12 109 LEU A CA 1
ATOM 872 C C . LEU A 1 109 ? -4.135 -0.505 -14.426 1.00 91.12 109 LEU A C 1
ATOM 874 O O . LEU A 1 109 ? -3.273 -1.393 -14.518 1.00 91.12 109 LEU A O 1
ATOM 878 N N . ASP A 1 110 ? -4.205 0.544 -15.235 1.00 90.56 110 ASP A N 1
ATOM 879 C CA . ASP A 1 110 ? -3.176 0.834 -16.220 1.00 90.56 110 ASP A CA 1
ATOM 880 C C . ASP A 1 110 ? -1.834 1.042 -15.510 1.00 90.56 110 ASP A C 1
ATOM 882 O O . ASP A 1 110 ? -1.744 1.653 -14.445 1.00 90.56 110 ASP A O 1
ATOM 886 N N . ASN A 1 111 ? -0.777 0.467 -16.074 1.00 90.38 111 ASN A N 1
ATOM 887 C CA . ASN A 1 111 ? 0.566 0.525 -15.511 1.00 90.38 111 ASN A CA 1
ATOM 888 C C . ASN A 1 111 ? 1.610 0.444 -16.631 1.00 90.38 111 ASN A C 1
ATOM 890 O O . ASN A 1 111 ? 1.310 0.022 -17.746 1.00 90.38 111 ASN A O 1
ATOM 894 N N . ALA A 1 112 ? 2.852 0.823 -16.331 1.00 91.88 112 ALA A N 1
ATOM 895 C CA . ALA A 1 112 ? 3.945 0.821 -17.307 1.00 91.88 112 ALA A CA 1
ATOM 896 C C . ALA A 1 112 ? 4.605 -0.558 -17.522 1.00 91.88 112 ALA A C 1
ATOM 898 O O . ALA A 1 112 ? 5.702 -0.627 -18.070 1.00 91.88 112 ALA A O 1
ATOM 899 N N . GLY A 1 113 ? 3.992 -1.656 -17.061 1.00 91.88 113 GLY A N 1
ATOM 900 C CA . GLY A 1 113 ? 4.546 -3.008 -17.195 1.00 91.88 113 GLY A CA 1
ATOM 901 C C . GLY A 1 113 ? 5.791 -3.272 -16.340 1.00 91.88 113 GLY A C 1
ATOM 902 O O . GLY A 1 113 ? 6.518 -4.230 -16.588 1.00 91.88 113 GLY A O 1
ATOM 903 N N . GLY A 1 114 ? 6.064 -2.426 -15.343 1.00 92.56 114 GLY A N 1
ATOM 904 C CA . GLY A 1 114 ? 7.194 -2.604 -14.434 1.00 92.56 114 GLY A CA 1
ATOM 905 C C . GLY A 1 114 ? 6.984 -3.788 -13.488 1.00 92.56 114 GLY A C 1
ATOM 906 O O . GLY A 1 114 ? 5.993 -3.848 -12.763 1.00 92.56 114 GLY A O 1
ATOM 907 N N . VAL A 1 115 ? 7.952 -4.703 -13.449 1.00 94.62 115 VAL A N 1
ATOM 908 C CA . VAL A 1 115 ? 8.001 -5.809 -12.482 1.00 94.62 115 VAL A CA 1
ATOM 909 C C . VAL A 1 115 ? 8.927 -5.431 -11.330 1.00 94.62 115 VAL A C 1
ATOM 911 O O . VAL A 1 115 ? 10.138 -5.266 -11.523 1.00 94.62 115 VAL A O 1
ATOM 914 N N . GLY A 1 116 ? 8.356 -5.278 -10.136 1.00 93.75 116 GLY A N 1
ATOM 915 C CA . GLY A 1 116 ? 9.074 -4.867 -8.934 1.00 93.75 116 GLY A CA 1
ATOM 916 C C . GLY A 1 116 ? 8.965 -5.874 -7.794 1.00 93.75 116 GLY A C 1
ATOM 917 O O . GLY A 1 116 ? 7.946 -6.547 -7.646 1.00 93.75 116 GLY A O 1
ATOM 918 N N . THR A 1 117 ? 9.999 -5.943 -6.954 1.00 94.25 117 THR A N 1
ATOM 919 C CA . THR A 1 117 ? 9.951 -6.681 -5.682 1.00 94.25 117 THR A CA 1
ATOM 920 C C . THR A 1 117 ? 10.606 -5.904 -4.543 1.00 94.25 117 THR A C 1
ATOM 922 O O . THR A 1 117 ? 11.499 -5.079 -4.752 1.00 94.25 117 THR A O 1
ATOM 925 N N . GLY A 1 118 ? 10.181 -6.208 -3.316 1.00 92.31 118 GLY A N 1
ATOM 926 C CA . GLY A 1 118 ? 10.855 -5.769 -2.102 1.00 92.31 118 GLY A CA 1
ATOM 927 C C . GLY A 1 118 ? 12.191 -6.482 -1.913 1.00 92.31 118 GLY A C 1
ATOM 928 O O . GLY A 1 118 ? 12.257 -7.709 -1.977 1.00 92.31 118 GLY A O 1
ATOM 929 N N . LEU A 1 119 ? 13.246 -5.718 -1.632 1.00 93.31 119 LEU A N 1
ATOM 930 C CA . LEU A 1 119 ? 14.557 -6.247 -1.267 1.00 93.31 119 LEU A CA 1
ATOM 931 C C . LEU A 1 119 ? 14.793 -6.007 0.225 1.00 93.31 119 LEU A C 1
ATOM 933 O O . LEU A 1 119 ? 15.119 -4.899 0.638 1.00 93.31 119 LEU A O 1
ATOM 937 N N . SER A 1 120 ? 14.626 -7.049 1.038 1.00 90.25 120 SER A N 1
ATOM 938 C CA . SER A 1 120 ? 14.922 -7.003 2.478 1.00 90.25 120 SER A CA 1
ATOM 939 C C . SER A 1 120 ? 16.376 -7.354 2.805 1.00 90.25 120 SER A C 1
ATOM 941 O O . SER A 1 120 ? 16.781 -7.253 3.960 1.00 90.25 120 SER A O 1
ATOM 943 N N . CYS A 1 121 ? 17.147 -7.800 1.806 1.00 90.00 121 CYS A N 1
ATOM 944 C CA . CYS A 1 121 ? 18.477 -8.400 1.952 1.00 90.00 121 CYS A CA 1
ATOM 945 C C . CYS A 1 121 ? 18.489 -9.706 2.774 1.00 90.00 121 CYS A C 1
ATOM 947 O O . CYS A 1 121 ? 19.545 -10.149 3.225 1.00 90.00 121 CYS A O 1
ATOM 949 N N . GLY A 1 122 ? 17.326 -10.338 2.965 1.00 91.19 122 GLY A N 1
ATOM 950 C CA . GLY A 1 122 ? 17.216 -11.709 3.462 1.00 91.19 122 GLY A CA 1
ATOM 951 C C . GLY A 1 122 ? 17.397 -12.738 2.343 1.00 91.19 122 GLY A C 1
ATOM 952 O O . GLY A 1 122 ? 17.289 -12.398 1.161 1.00 91.19 122 GLY A O 1
ATOM 953 N N . ILE A 1 123 ? 17.624 -14.003 2.717 1.00 94.88 123 ILE A N 1
ATOM 954 C CA . ILE A 1 123 ? 17.856 -15.095 1.758 1.00 94.88 123 ILE A CA 1
ATOM 955 C C . ILE A 1 123 ? 16.712 -15.228 0.746 1.00 94.88 123 ILE A C 1
ATOM 957 O O . ILE A 1 123 ? 16.982 -15.263 -0.449 1.00 94.88 123 ILE A O 1
ATOM 961 N N . ASP A 1 124 ? 15.458 -15.155 1.197 1.00 94.25 124 ASP A N 1
ATOM 962 C CA . ASP A 1 124 ? 14.284 -15.255 0.321 1.00 94.25 124 ASP A CA 1
ATOM 963 C C . ASP A 1 124 ? 14.268 -14.145 -0.735 1.00 94.25 124 ASP A C 1
ATOM 965 O O . ASP A 1 124 ? 14.047 -14.406 -1.913 1.00 94.25 124 ASP A O 1
ATOM 969 N N . SER A 1 125 ? 14.575 -12.903 -0.344 1.00 93.62 125 SER A N 1
ATOM 970 C CA . SER A 1 125 ? 14.619 -11.787 -1.294 1.00 93.62 125 SER A CA 1
ATOM 971 C C . SER A 1 125 ? 15.750 -11.932 -2.316 1.00 93.62 125 SER A C 1
ATOM 973 O O . SER A 1 125 ? 15.563 -11.573 -3.476 1.00 93.62 125 SER A O 1
ATOM 975 N N . PHE A 1 126 ? 16.895 -12.505 -1.927 1.00 95.25 126 PHE A N 1
ATOM 976 C CA . PHE A 1 126 ? 17.976 -12.801 -2.868 1.00 95.25 126 PHE A CA 1
ATOM 977 C C . PHE A 1 126 ? 17.623 -13.950 -3.811 1.00 95.25 126 PHE A C 1
ATOM 979 O O . PHE A 1 126 ? 17.900 -13.838 -5.003 1.00 95.25 126 PHE A O 1
ATOM 986 N N . CYS A 1 127 ? 16.982 -15.011 -3.314 1.00 95.81 127 CYS A N 1
ATOM 987 C CA . CYS A 1 127 ? 16.460 -16.088 -4.153 1.00 95.81 127 CYS A CA 1
ATOM 988 C C . CYS A 1 127 ? 15.496 -15.534 -5.207 1.00 95.81 127 CYS A C 1
ATOM 990 O O . CYS A 1 127 ? 15.709 -15.775 -6.392 1.00 95.81 127 CYS A O 1
ATOM 992 N N . THR A 1 128 ? 14.537 -14.688 -4.809 1.00 95.38 128 THR A N 1
ATOM 993 C CA . THR A 1 128 ? 13.628 -14.016 -5.750 1.00 95.38 128 THR A CA 1
ATOM 994 C C . THR A 1 128 ? 14.389 -13.223 -6.812 1.00 95.38 128 THR A C 1
ATOM 996 O O . THR A 1 128 ? 14.068 -13.324 -7.994 1.00 95.38 128 THR A O 1
ATOM 999 N N . VAL A 1 129 ? 15.412 -12.450 -6.424 1.00 96.12 129 VAL A N 1
ATOM 1000 C CA . VAL A 1 129 ? 16.215 -11.671 -7.382 1.00 96.12 129 VAL A CA 1
ATOM 1001 C C . VAL A 1 129 ? 16.939 -12.576 -8.372 1.00 96.12 129 VAL A C 1
ATOM 1003 O O . VAL A 1 129 ? 16.879 -12.314 -9.570 1.00 96.12 129 VAL A O 1
ATOM 1006 N N . ILE A 1 130 ? 17.595 -13.637 -7.902 1.00 96.00 130 ILE A N 1
ATOM 1007 C CA . ILE A 1 130 ? 18.318 -14.577 -8.767 1.00 96.00 130 ILE A CA 1
ATOM 1008 C C . ILE A 1 130 ? 17.349 -15.233 -9.756 1.00 96.00 130 ILE A C 1
ATOM 1010 O O . ILE A 1 130 ? 17.582 -15.180 -10.959 1.00 96.00 130 ILE A O 1
ATOM 1014 N N . GLU A 1 131 ? 16.225 -15.763 -9.275 1.00 96.12 131 GLU A N 1
ATOM 1015 C CA . GLU A 1 131 ? 15.224 -16.433 -10.116 1.00 96.12 131 GLU A CA 1
ATOM 1016 C C . GLU A 1 131 ? 14.641 -15.516 -11.197 1.00 96.12 131 GLU A C 1
ATOM 1018 O O . GLU A 1 131 ? 14.410 -15.955 -12.321 1.00 96.12 131 GLU A O 1
ATOM 1023 N N . HIS A 1 132 ? 14.429 -14.236 -10.882 1.00 96.19 132 HIS A N 1
ATOM 1024 C CA . HIS A 1 132 ? 13.789 -13.287 -11.799 1.00 96.19 132 HIS A CA 1
ATOM 1025 C C . HIS A 1 132 ? 14.785 -12.421 -12.589 1.00 96.19 132 HIS A C 1
ATOM 1027 O O . HIS A 1 132 ? 14.379 -11.527 -13.334 1.00 96.19 132 HIS A O 1
ATOM 1033 N N . THR A 1 133 ? 16.088 -12.667 -12.438 1.00 94.81 133 THR A N 1
ATOM 1034 C CA . THR A 1 133 ? 17.144 -12.104 -13.301 1.00 94.81 133 THR A CA 1
ATOM 1035 C C . THR A 1 133 ? 17.823 -13.164 -14.166 1.00 94.81 133 THR A C 1
ATOM 1037 O O . THR A 1 133 ? 18.541 -12.810 -15.102 1.00 94.81 133 THR A O 1
ATOM 1040 N N . ASP A 1 134 ? 17.551 -14.444 -13.907 1.00 95.06 134 ASP A N 1
ATOM 1041 C CA . ASP A 1 134 ? 18.027 -15.567 -14.706 1.00 95.06 134 ASP A CA 1
ATOM 1042 C C . ASP A 1 134 ? 17.558 -15.495 -16.174 1.00 95.06 134 ASP A C 1
ATOM 1044 O O . ASP A 1 134 ? 16.510 -14.930 -16.518 1.00 95.06 134 ASP A O 1
ATOM 1048 N N . GLU A 1 135 ? 18.342 -16.090 -17.076 1.00 91.62 135 GLU A N 1
ATOM 1049 C CA . GLU A 1 135 ? 18.019 -16.133 -18.503 1.00 91.62 135 GLU A CA 1
ATOM 1050 C C . GLU A 1 135 ? 16.749 -16.938 -18.795 1.00 91.62 135 GLU A C 1
ATOM 1052 O O . GLU A 1 135 ? 16.008 -16.571 -19.709 1.00 91.62 135 GLU A O 1
ATOM 1057 N N . SER A 1 136 ? 16.472 -17.978 -18.002 1.00 93.81 136 SER A N 1
ATOM 1058 C CA . SER A 1 136 ? 15.294 -18.840 -18.134 1.00 93.81 136 SER A CA 1
ATOM 1059 C C . SER A 1 136 ? 13.988 -18.184 -17.674 1.00 93.81 136 SER A C 1
ATOM 1061 O O . SER A 1 136 ? 12.909 -18.683 -18.004 1.00 93.81 136 SER A O 1
ATOM 1063 N N . CYS A 1 137 ? 14.060 -17.056 -16.957 1.00 94.12 137 CYS A N 1
ATOM 1064 C CA . CYS A 1 137 ? 12.881 -16.311 -16.531 1.00 94.12 137 CYS A CA 1
ATOM 1065 C C . CYS A 1 137 ? 12.154 -15.705 -17.752 1.00 94.12 137 CYS A C 1
ATOM 1067 O O . CYS A 1 137 ? 12.792 -15.025 -18.566 1.00 94.12 137 CYS A O 1
ATOM 1069 N N . PRO A 1 138 ? 10.829 -15.905 -17.906 1.00 94.94 138 PRO A N 1
ATOM 1070 C CA . PRO A 1 138 ? 10.071 -15.273 -18.982 1.00 94.94 138 PRO A CA 1
ATOM 1071 C C . PRO A 1 138 ? 10.149 -13.743 -18.907 1.00 94.94 138 PRO A C 1
ATOM 1073 O O . PRO A 1 138 ? 10.158 -13.174 -17.817 1.00 94.94 138 PRO A O 1
ATOM 1076 N N . SER A 1 139 ? 10.160 -13.069 -20.063 1.00 91.81 139 SER A N 1
ATOM 1077 C CA . SER A 1 139 ? 10.358 -11.610 -20.165 1.00 91.81 139 SER A CA 1
ATOM 1078 C C . SER A 1 139 ? 9.440 -10.801 -19.254 1.00 91.81 139 SER A C 1
ATOM 1080 O O . SER A 1 139 ? 9.898 -9.868 -18.604 1.00 91.81 139 SER A O 1
ATOM 1082 N N . ASP A 1 140 ? 8.174 -11.202 -19.167 1.00 93.19 140 ASP A N 1
ATOM 1083 C CA . ASP A 1 140 ? 7.123 -10.460 -18.465 1.00 93.19 140 ASP A CA 1
ATOM 1084 C C . ASP A 1 140 ? 7.227 -10.583 -16.935 1.00 93.19 140 ASP A C 1
ATOM 1086 O O . ASP A 1 140 ? 6.529 -9.883 -16.208 1.00 93.19 140 ASP A O 1
ATOM 1090 N N . TYR A 1 141 ? 8.101 -11.467 -16.441 1.00 93.88 141 TYR A N 1
ATOM 1091 C CA . TYR A 1 141 ? 8.386 -11.659 -15.018 1.00 93.88 141 TYR A CA 1
ATOM 1092 C C . TYR A 1 141 ? 9.790 -11.187 -14.632 1.00 93.88 141 TYR A C 1
ATOM 1094 O O . TYR A 1 141 ? 10.129 -11.198 -13.448 1.00 93.88 141 TYR A O 1
ATOM 1102 N N . LYS A 1 142 ? 10.614 -10.752 -15.594 1.00 96.00 142 LYS A N 1
ATOM 1103 C CA . LYS A 1 142 ? 11.964 -10.281 -15.285 1.00 96.00 142 LYS A CA 1
ATOM 1104 C C . LYS A 1 142 ? 11.910 -9.009 -14.459 1.00 96.00 142 LYS A C 1
ATOM 1106 O O . LYS A 1 142 ? 11.222 -8.052 -14.810 1.00 96.00 142 LYS A O 1
ATOM 1111 N N . LEU A 1 143 ? 12.670 -8.991 -13.369 1.00 96.12 143 LEU A N 1
ATOM 1112 C CA . LEU A 1 143 ? 12.712 -7.835 -12.482 1.00 96.12 143 LEU A CA 1
ATOM 1113 C C . LEU A 1 143 ? 13.285 -6.615 -13.200 1.00 96.12 143 LEU A C 1
ATOM 1115 O O . LEU A 1 143 ? 14.334 -6.671 -13.837 1.00 96.12 143 LEU A O 1
ATOM 1119 N N . THR A 1 144 ? 12.595 -5.494 -13.029 1.00 95.12 144 THR A N 1
ATOM 1120 C CA . THR A 1 144 ? 12.996 -4.179 -13.551 1.00 95.12 144 THR A CA 1
ATOM 1121 C C . THR A 1 144 ? 13.284 -3.193 -12.422 1.00 95.12 144 THR A C 1
ATOM 1123 O O . THR A 1 144 ? 14.100 -2.293 -12.590 1.00 95.12 144 THR A O 1
ATOM 1126 N N . HIS A 1 145 ? 12.650 -3.379 -11.258 1.00 94.31 145 HIS A N 1
ATOM 1127 C CA . HIS A 1 145 ? 12.753 -2.477 -10.115 1.00 94.31 145 HIS A CA 1
ATOM 1128 C C . HIS A 1 145 ? 12.926 -3.260 -8.808 1.00 94.31 145 HIS A C 1
ATOM 1130 O O . HIS A 1 145 ? 12.349 -4.331 -8.617 1.00 94.31 145 HIS A O 1
ATOM 1136 N N . LEU A 1 146 ? 13.685 -2.690 -7.875 1.00 94.56 146 LEU A N 1
ATOM 1137 C CA . LEU A 1 146 ? 13.812 -3.185 -6.506 1.00 94.56 146 LEU A CA 1
ATOM 1138 C C . LEU A 1 146 ? 13.424 -2.070 -5.545 1.00 94.56 146 LEU A C 1
ATOM 1140 O O . LEU A 1 146 ? 13.894 -0.942 -5.678 1.00 94.56 146 LEU A O 1
ATOM 1144 N N . THR A 1 147 ? 12.600 -2.389 -4.552 1.00 91.06 147 THR A N 1
ATOM 1145 C CA . THR A 1 147 ? 12.253 -1.445 -3.488 1.00 91.06 147 THR A CA 1
ATOM 1146 C C . THR A 1 147 ? 12.959 -1.849 -2.202 1.00 91.06 147 THR A C 1
ATOM 1148 O O . THR A 1 147 ? 12.653 -2.891 -1.619 1.00 91.06 147 THR A O 1
ATOM 1151 N N . PHE A 1 148 ? 13.902 -1.023 -1.757 1.00 89.75 148 PHE A N 1
ATOM 1152 C CA . PHE A 1 148 ? 14.590 -1.184 -0.480 1.00 89.75 148 PHE A CA 1
ATOM 1153 C C . PHE A 1 148 ? 14.031 -0.176 0.523 1.00 89.75 148 PHE A C 1
ATOM 1155 O O . PHE A 1 148 ? 14.145 1.034 0.331 1.00 89.75 148 PHE A O 1
ATOM 1162 N N . PHE A 1 149 ? 13.431 -0.674 1.601 1.00 84.31 149 PHE A N 1
ATOM 1163 C CA . PHE A 1 149 ? 12.840 0.163 2.637 1.00 84.31 149 PHE A CA 1
ATOM 1164 C C . PHE A 1 149 ? 13.704 0.109 3.895 1.00 84.31 149 PHE A C 1
ATOM 1166 O O . PHE A 1 149 ? 13.763 -0.918 4.568 1.00 84.31 149 PHE A O 1
ATOM 1173 N N . ASN A 1 150 ? 14.333 1.230 4.257 1.00 79.50 150 ASN A N 1
ATOM 1174 C CA . ASN A 1 150 ? 14.960 1.381 5.571 1.00 79.50 150 ASN A CA 1
ATOM 1175 C C . ASN A 1 150 ? 13.888 1.719 6.619 1.00 79.50 150 ASN A C 1
ATOM 1177 O O . ASN A 1 150 ? 13.804 2.839 7.123 1.00 79.50 150 ASN A O 1
ATOM 1181 N N . VAL A 1 151 ? 13.007 0.756 6.874 1.00 68.25 151 VAL A N 1
ATOM 1182 C CA . VAL A 1 151 ? 11.948 0.869 7.875 1.00 68.25 151 VAL A CA 1
ATOM 1183 C C . VAL A 1 151 ? 12.438 0.243 9.173 1.00 68.25 151 VAL A C 1
ATOM 1185 O O . VAL A 1 151 ? 12.813 -0.926 9.219 1.00 68.25 151 VAL A O 1
ATOM 1188 N N . CYS A 1 152 ? 12.480 1.043 10.238 1.00 48.25 152 CYS A N 1
ATOM 1189 C CA . CYS A 1 152 ? 12.859 0.571 11.564 1.00 48.25 152 CYS A CA 1
ATOM 1190 C C . CYS A 1 152 ? 11.939 -0.592 11.976 1.00 48.25 152 CYS A C 1
ATOM 1192 O O . CYS A 1 152 ? 10.714 -0.462 11.930 1.00 48.25 152 CYS A O 1
ATOM 1194 N N . LEU A 1 153 ? 12.520 -1.726 12.375 1.00 46.16 153 LEU A N 1
ATOM 1195 C CA . LEU A 1 153 ? 11.778 -2.839 12.965 1.00 46.16 153 LEU A CA 1
ATOM 1196 C C . LEU A 1 153 ? 11.016 -2.324 14.193 1.00 46.16 153 LEU A C 1
ATOM 1198 O O . LEU A 1 153 ? 11.624 -1.770 15.110 1.00 46.16 153 LEU A O 1
ATOM 1202 N N . LEU A 1 154 ? 9.698 -2.536 14.233 1.00 46.69 154 LEU A N 1
ATOM 1203 C CA . LEU A 1 154 ? 8.875 -2.331 15.427 1.00 46.69 154 LEU A CA 1
ATOM 1204 C C . LEU A 1 154 ? 9.265 -3.363 16.501 1.00 46.69 154 LEU A C 1
ATOM 1206 O O . LEU A 1 154 ? 8.530 -4.307 16.774 1.00 46.69 154 LEU A O 1
ATOM 1210 N N . TYR A 1 155 ? 10.426 -3.192 17.130 1.00 40.91 155 TYR A N 1
ATOM 1211 C CA . TYR A 1 155 ? 10.686 -3.793 18.429 1.00 40.91 155 TYR A CA 1
ATOM 1212 C C . TYR A 1 155 ? 9.871 -3.008 19.452 1.00 40.91 155 TYR A C 1
ATOM 1214 O O . TYR A 1 155 ? 10.284 -1.953 19.930 1.00 40.91 155 TYR A O 1
ATOM 1222 N N . THR A 1 156 ? 8.692 -3.514 19.804 1.00 44.53 156 THR A N 1
ATOM 1223 C CA . THR A 1 156 ? 8.099 -3.142 21.085 1.00 44.53 156 THR A CA 1
ATOM 1224 C C . THR A 1 156 ? 8.986 -3.741 22.167 1.00 44.53 156 THR A C 1
ATOM 1226 O O . THR A 1 156 ? 8.975 -4.953 22.385 1.00 44.53 156 THR A O 1
ATOM 1229 N N . SER A 1 157 ? 9.787 -2.908 22.826 1.00 40.47 157 SER A N 1
ATOM 1230 C CA . SER A 1 157 ? 10.439 -3.276 24.079 1.00 40.47 157 SER A CA 1
ATOM 1231 C C . SER A 1 157 ? 9.368 -3.829 25.029 1.00 40.47 157 SER A C 1
ATOM 1233 O O . SER A 1 157 ? 8.327 -3.177 25.177 1.00 40.47 157 SER A O 1
ATOM 1235 N N . PRO A 1 158 ? 9.564 -4.988 25.682 1.00 47.00 158 PRO A N 1
ATOM 1236 C CA . PRO A 1 158 ? 8.659 -5.396 26.744 1.00 47.00 158 PRO A CA 1
ATOM 1237 C C . PRO A 1 158 ? 8.630 -4.295 27.812 1.00 47.00 158 PRO A C 1
ATOM 1239 O O . PRO A 1 158 ? 9.664 -3.743 28.196 1.00 47.00 158 PRO A O 1
ATOM 1242 N N . SER A 1 159 ? 7.419 -3.939 28.237 1.00 49.50 159 SER A N 1
ATOM 1243 C CA . SER A 1 159 ? 7.179 -2.991 29.324 1.00 49.50 159 SER A CA 1
ATOM 1244 C C . SER A 1 159 ? 8.009 -3.398 30.552 1.00 49.50 159 SER A C 1
ATOM 1246 O O . SER A 1 159 ? 7.982 -4.574 30.916 1.00 49.50 159 SER A O 1
ATOM 1248 N N . PRO A 1 160 ? 8.703 -2.478 31.250 1.00 52.38 160 PRO A N 1
ATOM 1249 C CA . PRO A 1 160 ? 9.482 -2.804 32.450 1.00 52.38 160 PRO A CA 1
ATOM 1250 C C . PRO A 1 160 ? 8.670 -3.337 33.646 1.00 52.38 160 PRO A C 1
ATOM 1252 O O . PRO A 1 160 ? 9.230 -3.458 34.728 1.00 52.38 160 PRO A O 1
ATOM 1255 N N . ARG A 1 161 ? 7.362 -3.595 33.503 1.00 48.91 161 ARG A N 1
ATOM 1256 C CA . ARG A 1 161 ? 6.462 -3.945 34.616 1.00 48.91 161 ARG A CA 1
ATOM 1257 C C . ARG A 1 161 ? 6.292 -5.445 34.881 1.00 48.91 161 ARG A C 1
ATOM 1259 O O . ARG A 1 161 ? 5.568 -5.774 35.809 1.00 48.91 161 ARG A O 1
ATOM 1266 N N . ASP A 1 162 ? 6.980 -6.314 34.143 1.00 53.56 162 ASP A N 1
ATOM 1267 C CA . ASP A 1 162 ? 6.915 -7.774 34.343 1.00 53.56 162 ASP A CA 1
ATOM 1268 C C . ASP A 1 162 ? 8.210 -8.365 34.943 1.00 53.56 162 ASP A C 1
ATOM 1270 O O . ASP A 1 162 ? 8.646 -9.454 34.567 1.00 53.56 162 ASP A O 1
ATOM 1274 N N . ARG A 1 163 ? 8.854 -7.652 35.877 1.00 40.78 163 ARG A N 1
ATOM 1275 C CA . ARG A 1 163 ? 9.913 -8.203 36.741 1.00 40.78 163 ARG A CA 1
ATOM 1276 C C . ARG A 1 163 ? 9.705 -7.834 38.199 1.00 40.78 163 ARG A C 1
ATOM 1278 O O . ARG A 1 163 ? 9.392 -6.652 38.456 1.00 40.78 163 ARG A O 1
#

Organism: Methanosarcina mazei (NCBI:txid2209)

pLDDT: mean 91.57, std 13.17, range [40.47, 98.56]

Secondary structure (DSSP, 8-state):
-EEEPPPEEEE-SSEEEEEEEEEETTEEEEEEEEEEGGGGGG---S-SHHHHHHHHHHHHHHTPPEEESS-EEHHHHHHIIIIIHHHHHHHSTT-----EES-EE-SPPP-----EEE--SSHHHHHHHHHHHSTTS-GGGS--EEE---PPP---PPPTT--

Radius of gyration: 18.45 Å; chains: 1; bounding box: 35×41×57 Å

Foldseek 3Di:
DKEWEQWDWDDDPFKIKIKIWMDDPPDTDIDIDIDGPVCNVVDDRQACAVVCVVCVQVCQLVVHAYEYAHAHEPVSQCCCLVPPLVVCCVPDPSGHRHHYHYHYDPDDDDDPLAAE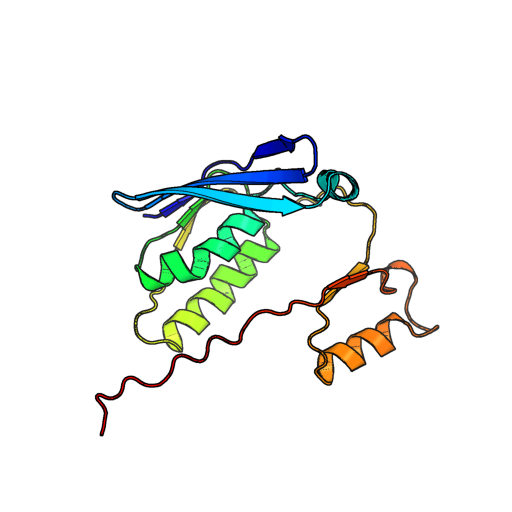DECPVDPVSVVLQCQQCDPPHDPSSRHDYYDYDPDDPPPPDPDPPPD